Protein AF-A0A077MCC8-F1 (afdb_monomer_lite)

Radius of gyration: 29.25 Å; chains: 1; bounding box: 114×26×57 Å

Sequence (171 aa):
MSSSAPRHNSVSLLLIALIAAALAILALLVPSVRAAMSREAPPVTAVTMRIAPVSAQTPDDCPELTGARLNRATTAVLGTFQFNSAGVANFTAQHWFRGGPADLVRVTSTTPVDLEQALAAAKLDSGQVLLASRSGEVLLCGETAPYSAGQAAKFYSVFEQSGTPSASPSS

pLDDT: mean 80.52, std 15.74, range [40.94, 97.0]

Secondary structure (DSSP, 8-state):
------HHHHHHHHHHHHHHHHHHHHHHHHHHHHHHHTS-PPP--EEEEEPPPGGG--GGG-----HHHHTT-SEEEEEEEEEETTTEEEEEEEEEEES---SEEEEE-SSHHHHHHHHHHTT-SSSEEEEEEETTEE--SSSSEE--HHHHHHHHHHHTGGG--------

Structure (mmCIF, N/CA/C/O backbone):
data_AF-A0A077MCC8-F1
#
_entry.id   AF-A0A077MCC8-F1
#
loop_
_atom_site.group_PDB
_atom_site.id
_atom_site.type_symbol
_atom_site.label_atom_id
_atom_site.label_alt_id
_atom_site.label_comp_id
_atom_site.label_asym_id
_atom_site.label_entity_id
_atom_site.label_seq_id
_atom_site.pdbx_PDB_ins_code
_atom_site.Cartn_x
_atom_site.Cartn_y
_atom_site.Cartn_z
_atom_site.occupancy
_atom_site.B_iso_or_equiv
_atom_site.auth_seq_id
_atom_site.auth_comp_id
_atom_site.auth_asym_id
_atom_site.auth_atom_id
_atom_site.pdbx_PDB_model_num
ATOM 1 N N . MET A 1 1 ? 88.063 6.255 15.898 1.00 45.88 1 MET A N 1
ATOM 2 C CA . MET A 1 1 ? 86.759 6.058 16.569 1.00 45.88 1 MET A CA 1
ATOM 3 C C . MET A 1 1 ? 85.767 7.061 16.010 1.00 45.88 1 MET A C 1
ATOM 5 O O . MET A 1 1 ? 85.952 8.247 16.233 1.00 45.88 1 MET A O 1
ATOM 9 N N . SER A 1 2 ? 84.786 6.591 15.237 1.00 42.19 2 SER A N 1
ATOM 10 C CA . SER A 1 2 ? 83.423 7.143 15.118 1.00 42.19 2 SER A CA 1
ATOM 11 C C . SER A 1 2 ? 82.700 6.329 14.048 1.00 42.19 2 SER A C 1
ATOM 13 O O . SER A 1 2 ? 82.787 6.614 12.858 1.00 42.19 2 SER A O 1
ATOM 15 N N . SER A 1 3 ? 82.067 5.242 14.486 1.00 40.94 3 SER A N 1
ATOM 16 C CA . SER A 1 3 ? 81.183 4.430 13.654 1.00 40.94 3 SER A CA 1
ATOM 17 C C . SER A 1 3 ? 79.851 5.173 13.532 1.00 40.94 3 SER A C 1
ATOM 19 O O . SER A 1 3 ? 79.110 5.270 14.510 1.00 40.94 3 SER A O 1
ATOM 21 N N . SER A 1 4 ? 79.569 5.762 12.367 1.00 48.78 4 SER A N 1
ATOM 22 C CA . SER A 1 4 ? 78.230 6.270 12.053 1.00 48.78 4 SER A CA 1
ATOM 23 C C . SER A 1 4 ? 77.343 5.087 11.683 1.00 48.78 4 SER A C 1
ATOM 25 O O . SER A 1 4 ? 77.470 4.512 10.605 1.00 48.78 4 SER A O 1
ATOM 27 N N . ALA A 1 5 ? 76.466 4.702 12.607 1.00 59.97 5 ALA A N 1
ATOM 28 C CA . ALA A 1 5 ? 75.478 3.651 12.402 1.00 59.97 5 ALA A CA 1
ATOM 29 C C . ALA A 1 5 ? 74.473 4.021 11.283 1.00 59.97 5 ALA A C 1
ATOM 31 O O . ALA A 1 5 ? 74.105 5.194 11.146 1.00 59.97 5 ALA A O 1
ATOM 32 N N . PRO A 1 6 ? 73.967 3.043 10.509 1.00 51.19 6 PRO A N 1
ATOM 33 C CA . PRO A 1 6 ? 73.067 3.292 9.389 1.00 51.19 6 PRO A CA 1
ATOM 34 C C . PRO A 1 6 ? 71.652 3.601 9.905 1.00 51.19 6 PRO A C 1
ATOM 36 O O . PRO A 1 6 ? 70.849 2.700 10.127 1.00 51.19 6 PRO A O 1
ATOM 39 N N . ARG A 1 7 ? 71.312 4.884 10.088 1.00 55.72 7 ARG A N 1
ATOM 40 C CA . ARG A 1 7 ? 69.957 5.322 10.503 1.00 55.72 7 ARG A CA 1
ATOM 41 C C . ARG A 1 7 ? 68.860 5.063 9.455 1.00 55.72 7 ARG A C 1
ATOM 43 O O . ARG A 1 7 ? 67.683 5.124 9.792 1.00 55.72 7 ARG A O 1
ATOM 50 N N . HIS A 1 8 ? 69.221 4.782 8.201 1.00 55.16 8 HIS A N 1
ATOM 51 C CA . HIS A 1 8 ? 68.259 4.635 7.099 1.00 55.16 8 HIS A CA 1
ATOM 52 C C . HIS A 1 8 ? 67.548 3.266 7.083 1.00 55.16 8 HIS A C 1
ATOM 54 O O . HIS A 1 8 ? 66.366 3.181 6.751 1.00 55.16 8 HIS A O 1
ATOM 60 N N . ASN A 1 9 ? 68.230 2.201 7.521 1.00 60.88 9 ASN A N 1
ATOM 61 C CA . ASN A 1 9 ? 67.642 0.856 7.573 1.00 60.88 9 ASN A CA 1
ATOM 62 C C . ASN A 1 9 ? 66.612 0.717 8.696 1.00 60.88 9 ASN A C 1
ATOM 64 O O . ASN A 1 9 ? 65.610 0.028 8.532 1.00 60.88 9 ASN A O 1
ATOM 68 N N . SER A 1 10 ? 66.822 1.399 9.822 1.00 63.34 10 SER A N 1
ATOM 69 C CA . SER A 1 10 ? 65.960 1.293 11.001 1.00 63.34 10 SER A CA 1
ATOM 70 C C . SER A 1 10 ? 64.568 1.880 10.758 1.00 63.34 10 SER A C 1
ATOM 72 O O . SER A 1 10 ? 63.582 1.304 11.203 1.00 63.34 10 SER A O 1
ATOM 74 N N . VAL A 1 11 ? 64.479 2.994 10.021 1.00 69.62 11 VAL A N 1
ATOM 75 C CA . VAL A 1 11 ? 63.202 3.661 9.703 1.00 69.62 11 VAL A CA 1
ATOM 76 C C . VAL A 1 11 ? 62.396 2.858 8.680 1.00 69.62 11 VAL A C 1
ATOM 78 O O . VAL A 1 11 ? 61.194 2.677 8.864 1.00 69.62 11 VAL A O 1
ATOM 81 N N . SER A 1 12 ? 63.052 2.305 7.652 1.00 72.50 12 SER A N 1
ATOM 82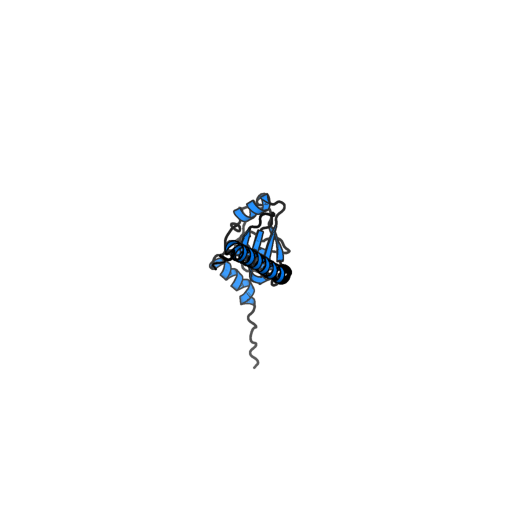 C CA . SER A 1 12 ? 62.393 1.414 6.683 1.00 72.50 12 SER A CA 1
ATOM 83 C C . SER A 1 12 ? 61.891 0.125 7.336 1.00 72.50 12 SER A C 1
ATOM 85 O O . SER A 1 12 ? 60.776 -0.306 7.057 1.00 72.50 12 SER A O 1
ATOM 87 N N . LEU A 1 13 ? 62.662 -0.463 8.257 1.00 74.81 13 LEU A N 1
ATOM 88 C CA . LEU A 1 13 ? 62.236 -1.646 9.012 1.00 74.81 13 LEU A CA 1
ATOM 89 C C . LEU A 1 13 ? 61.035 -1.354 9.925 1.00 74.81 13 LEU A C 1
ATOM 91 O O . LEU A 1 13 ? 60.126 -2.176 10.011 1.00 74.81 13 LEU A O 1
ATOM 95 N N . LEU A 1 14 ? 60.989 -0.175 10.554 1.00 78.69 14 LEU A N 1
ATOM 96 C CA . LEU A 1 14 ? 59.853 0.266 11.372 1.00 78.69 14 LEU A CA 1
ATOM 97 C C . LEU A 1 14 ? 58.579 0.465 10.537 1.00 78.69 14 LEU A C 1
ATOM 99 O O . LEU A 1 14 ? 57.504 0.036 10.949 1.00 78.69 14 LEU A O 1
ATOM 103 N N . LEU A 1 15 ? 58.702 1.061 9.348 1.00 78.56 15 LEU A N 1
ATOM 104 C CA . LEU A 1 15 ? 57.596 1.227 8.398 1.00 78.56 15 LEU A CA 1
ATOM 105 C C . LEU A 1 15 ? 57.060 -0.120 7.903 1.00 78.56 15 LEU A C 1
ATOM 107 O O . LEU A 1 15 ? 55.850 -0.332 7.907 1.00 78.56 15 LEU A O 1
ATOM 111 N N . ILE A 1 16 ? 57.945 -1.051 7.539 1.00 81.88 16 ILE A N 1
ATOM 112 C CA . ILE A 1 16 ? 57.553 -2.403 7.115 1.00 81.88 16 ILE A CA 1
ATOM 113 C C . ILE A 1 16 ? 56.849 -3.142 8.260 1.00 81.88 16 ILE A C 1
ATOM 115 O O . ILE A 1 16 ? 55.807 -3.758 8.038 1.00 81.88 16 ILE A O 1
ATOM 119 N N . ALA A 1 17 ? 57.362 -3.039 9.490 1.00 80.75 17 ALA A N 1
ATOM 120 C CA . ALA A 1 17 ? 56.741 -3.647 10.664 1.00 80.75 17 ALA A CA 1
ATOM 121 C C . ALA A 1 17 ? 55.352 -3.056 10.965 1.00 80.75 17 ALA A C 1
ATOM 123 O O . ALA A 1 17 ? 54.426 -3.803 11.276 1.00 80.75 17 ALA A O 1
ATOM 124 N N . LEU A 1 18 ? 55.177 -1.738 10.818 1.00 81.44 18 LEU A N 1
ATOM 125 C CA . LEU A 1 18 ? 53.883 -1.070 10.985 1.00 81.44 18 LEU A CA 1
ATOM 126 C C . LEU A 1 18 ? 52.872 -1.490 9.915 1.00 81.44 18 LEU A C 1
ATOM 128 O O . LEU A 1 18 ? 51.717 -1.756 10.241 1.00 81.44 18 LEU A O 1
ATOM 132 N N . ILE A 1 19 ? 53.300 -1.601 8.655 1.00 84.00 19 ILE A N 1
ATOM 133 C CA . ILE A 1 19 ? 52.445 -2.073 7.557 1.00 84.00 19 ILE A CA 1
ATOM 134 C C . ILE A 1 19 ? 52.034 -3.530 7.797 1.00 84.00 19 ILE A C 1
ATOM 136 O O . ILE A 1 19 ? 50.857 -3.863 7.678 1.00 84.00 19 ILE A O 1
ATOM 140 N N . ALA A 1 20 ? 52.974 -4.391 8.197 1.00 80.94 20 ALA A N 1
ATOM 141 C CA . ALA A 1 20 ? 52.684 -5.785 8.522 1.00 80.94 20 ALA A CA 1
ATOM 142 C C . ALA A 1 20 ? 51.713 -5.909 9.709 1.00 80.94 20 ALA A C 1
ATOM 144 O O . ALA A 1 20 ? 50.771 -6.698 9.651 1.00 80.94 20 ALA A O 1
ATOM 145 N N . ALA A 1 21 ? 51.888 -5.093 10.752 1.00 82.25 21 ALA A N 1
ATOM 146 C CA . ALA A 1 21 ? 50.980 -5.051 11.894 1.00 82.25 21 ALA A CA 1
ATOM 147 C C . ALA A 1 21 ? 49.576 -4.564 11.498 1.00 82.25 21 ALA A C 1
ATOM 149 O O . ALA A 1 21 ? 48.585 -5.171 11.898 1.00 82.25 21 ALA A O 1
ATOM 150 N N . ALA A 1 22 ? 49.469 -3.524 10.666 1.00 81.81 22 ALA A N 1
ATOM 151 C CA . ALA A 1 22 ? 48.187 -3.029 10.167 1.00 81.81 22 ALA A CA 1
ATOM 152 C C . ALA A 1 22 ? 47.455 -4.080 9.316 1.00 81.81 22 ALA A C 1
ATOM 154 O O . ALA A 1 22 ? 46.251 -4.277 9.482 1.00 81.81 22 ALA A O 1
ATOM 155 N N . LEU A 1 23 ? 48.180 -4.803 8.455 1.00 83.62 23 LEU A N 1
ATOM 156 C CA . LEU A 1 23 ? 47.625 -5.906 7.666 1.00 83.62 23 LEU A CA 1
ATOM 157 C C . LEU A 1 23 ? 47.174 -7.074 8.550 1.00 83.62 23 LEU A C 1
ATOM 159 O O . LEU A 1 23 ? 46.115 -7.646 8.301 1.00 83.62 23 LEU A O 1
ATOM 163 N N . ALA A 1 24 ? 47.926 -7.400 9.604 1.00 82.06 24 ALA A N 1
ATOM 164 C CA . ALA A 1 24 ? 47.543 -8.432 10.564 1.00 82.06 24 ALA A CA 1
ATOM 165 C C . ALA A 1 24 ? 46.270 -8.051 11.338 1.00 82.06 24 ALA A C 1
ATOM 167 O O . ALA A 1 24 ? 45.371 -8.877 11.491 1.00 82.06 24 ALA A O 1
ATOM 168 N N . ILE A 1 25 ? 46.150 -6.791 11.769 1.00 81.06 25 ILE A N 1
ATOM 169 C CA . ILE A 1 25 ? 44.937 -6.274 12.419 1.00 81.06 25 ILE A CA 1
ATOM 170 C C . ILE A 1 25 ? 43.751 -6.317 11.449 1.00 81.06 25 ILE A C 1
ATOM 172 O O . ILE A 1 25 ? 42.670 -6.769 11.821 1.00 81.06 25 ILE A O 1
ATOM 176 N N . LEU A 1 26 ? 43.946 -5.909 10.192 1.00 76.88 26 LE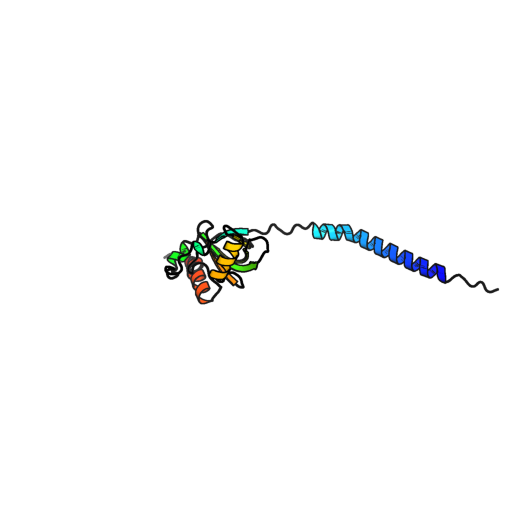U A N 1
ATOM 177 C CA . LEU A 1 26 ? 42.897 -5.968 9.176 1.00 76.88 26 LEU A CA 1
ATOM 178 C C . LEU A 1 26 ? 42.446 -7.414 8.925 1.00 76.88 26 LEU A C 1
ATOM 180 O O . LEU A 1 26 ? 41.247 -7.673 8.886 1.00 76.88 26 LEU A O 1
ATOM 184 N N . ALA A 1 27 ? 43.384 -8.363 8.838 1.00 76.75 27 ALA A N 1
ATOM 185 C CA . ALA A 1 27 ? 43.093 -9.788 8.687 1.00 76.75 27 ALA A CA 1
ATOM 186 C C . ALA A 1 27 ? 42.316 -10.364 9.885 1.00 76.75 27 ALA A C 1
ATOM 188 O O . ALA A 1 27 ? 41.403 -11.166 9.689 1.00 76.75 27 ALA A O 1
ATOM 189 N N . LEU A 1 28 ? 42.614 -9.913 11.109 1.00 78.44 28 LEU A N 1
ATOM 190 C CA . LEU A 1 28 ? 41.865 -10.276 12.320 1.00 78.44 28 LEU A CA 1
ATOM 191 C C . LEU A 1 28 ? 40.444 -9.688 12.342 1.00 78.44 28 LEU A C 1
ATOM 193 O O . LEU A 1 28 ? 39.552 -10.270 12.956 1.00 78.44 28 LEU A O 1
ATOM 197 N N . LEU A 1 29 ? 40.207 -8.571 11.649 1.00 76.00 29 LEU A N 1
ATOM 198 C CA . LEU A 1 29 ? 38.887 -7.944 11.533 1.00 76.00 29 LEU A CA 1
ATOM 199 C C . LEU A 1 29 ? 38.011 -8.565 10.433 1.00 76.00 29 LEU A C 1
ATOM 201 O O . LEU A 1 29 ? 36.787 -8.481 10.527 1.00 76.00 29 LEU A O 1
ATOM 205 N N . VAL A 1 30 ? 38.594 -9.229 9.425 1.00 74.62 30 VAL A N 1
ATOM 206 C CA . VAL A 1 30 ? 37.854 -9.921 8.347 1.00 74.62 30 VAL A CA 1
ATOM 207 C C . VAL A 1 30 ? 36.750 -10.858 8.867 1.00 74.62 30 VAL A C 1
ATOM 209 O O . VAL A 1 30 ? 35.623 -10.736 8.381 1.00 74.62 30 VAL A O 1
ATOM 212 N N . PRO A 1 31 ? 36.992 -11.776 9.828 1.00 72.31 31 PRO A N 1
ATOM 213 C CA . PRO A 1 31 ? 35.938 -12.654 10.336 1.00 72.31 31 PRO A CA 1
ATOM 214 C C . PRO A 1 31 ? 34.826 -11.888 11.061 1.00 72.31 31 PRO A C 1
ATOM 216 O O . PRO A 1 31 ? 33.662 -12.239 10.899 1.00 72.31 31 PRO A O 1
ATOM 219 N N . SER A 1 32 ? 35.147 -10.814 11.788 1.00 68.69 32 SER A N 1
ATOM 220 C CA . SER A 1 32 ? 34.159 -9.970 12.478 1.00 68.69 32 SER A CA 1
ATOM 221 C C . SER A 1 32 ? 33.281 -9.190 11.498 1.00 68.69 32 SER A C 1
ATOM 223 O O . SER A 1 32 ? 32.067 -9.116 11.674 1.00 68.69 32 SER A O 1
ATOM 225 N N . VAL A 1 33 ? 33.875 -8.652 10.430 1.00 68.94 33 VAL A N 1
ATOM 226 C CA . VAL A 1 33 ? 33.150 -7.956 9.358 1.00 68.94 33 VAL A CA 1
ATOM 227 C C . VAL A 1 33 ? 32.284 -8.937 8.567 1.00 68.94 33 VAL A C 1
ATOM 229 O O . VAL A 1 33 ? 31.119 -8.644 8.312 1.00 68.94 33 VAL A O 1
ATOM 232 N N . ARG A 1 34 ? 32.796 -10.135 8.247 1.00 66.38 34 ARG A N 1
ATOM 233 C CA . ARG A 1 34 ? 31.987 -11.205 7.642 1.00 66.38 34 ARG A CA 1
ATOM 234 C C . ARG A 1 34 ? 30.836 -11.619 8.545 1.00 66.38 34 ARG A C 1
ATOM 236 O O . ARG A 1 34 ? 29.721 -11.702 8.064 1.00 66.38 34 ARG A O 1
ATOM 243 N N . ALA A 1 35 ? 31.075 -11.832 9.836 1.00 65.50 35 ALA A N 1
ATOM 244 C CA . 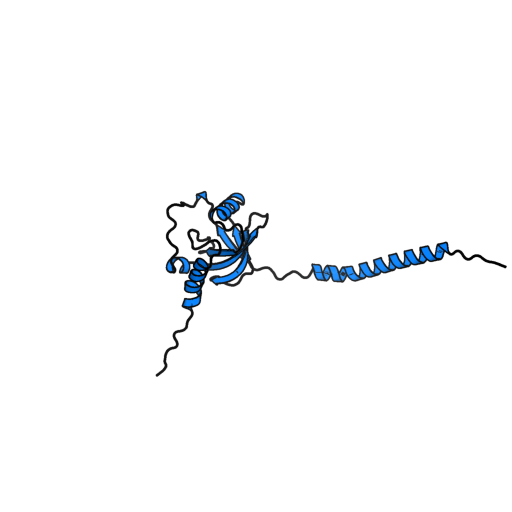ALA A 1 35 ? 30.023 -12.190 10.783 1.00 65.50 35 ALA A CA 1
ATOM 245 C C . ALA A 1 35 ? 28.951 -11.093 10.902 1.00 65.50 35 ALA A C 1
ATOM 247 O O . ALA A 1 35 ? 27.773 -11.409 11.032 1.00 65.50 35 ALA A O 1
ATOM 248 N N . ALA A 1 36 ? 29.335 -9.816 10.813 1.00 58.56 36 ALA A N 1
ATOM 249 C CA . ALA A 1 36 ? 28.395 -8.699 10.767 1.00 58.56 36 ALA A CA 1
ATOM 250 C C . ALA A 1 36 ? 27.602 -8.646 9.447 1.00 58.56 36 ALA A C 1
ATOM 252 O O . ALA A 1 36 ? 26.403 -8.397 9.485 1.00 58.56 36 ALA A O 1
ATOM 253 N N . MET A 1 37 ? 28.232 -8.930 8.302 1.00 60.66 37 MET A N 1
ATOM 254 C CA . MET A 1 37 ? 27.554 -9.034 6.998 1.00 60.66 37 MET A CA 1
ATOM 255 C C . MET A 1 37 ? 26.675 -10.289 6.877 1.00 60.66 37 MET A C 1
ATOM 257 O O . MET A 1 37 ? 25.689 -10.276 6.151 1.00 60.66 37 MET A O 1
ATOM 261 N N . SER A 1 38 ? 27.021 -11.367 7.583 1.00 56.44 38 SER A N 1
ATOM 262 C CA . SER A 1 38 ? 26.273 -12.629 7.635 1.00 56.44 38 SER A CA 1
ATOM 263 C C . SER A 1 38 ? 25.183 -12.644 8.706 1.00 56.44 38 SER A C 1
ATOM 265 O O . SER A 1 38 ? 24.476 -13.643 8.826 1.00 56.44 38 SER A O 1
ATOM 267 N N . ARG A 1 39 ? 25.011 -11.560 9.478 1.00 53.22 39 ARG A N 1
ATOM 268 C CA . ARG A 1 39 ? 23.757 -11.343 10.204 1.00 53.22 39 ARG A CA 1
ATOM 269 C C . ARG A 1 39 ? 22.698 -11.005 9.172 1.00 53.22 39 ARG A C 1
ATOM 271 O O . ARG A 1 39 ? 22.473 -9.843 8.848 1.00 53.22 39 ARG A O 1
ATOM 278 N N . GLU A 1 40 ? 22.089 -12.053 8.643 1.00 48.97 40 GLU A N 1
ATOM 279 C CA . GLU A 1 40 ? 20.870 -11.961 7.865 1.00 48.97 40 GLU A CA 1
ATOM 280 C C . GLU A 1 40 ? 19.869 -11.162 8.702 1.00 48.97 40 GLU A C 1
ATOM 282 O O . GLU A 1 40 ? 19.523 -11.549 9.824 1.00 48.97 40 GLU A O 1
ATOM 287 N N . ALA A 1 41 ? 19.506 -9.971 8.219 1.00 57.84 41 ALA A N 1
ATOM 288 C CA . ALA A 1 41 ? 18.438 -9.208 8.839 1.00 57.84 41 ALA A CA 1
ATOM 289 C C . ALA A 1 41 ? 17.199 -10.118 8.898 1.00 57.84 41 ALA A C 1
ATOM 291 O O . ALA A 1 41 ? 16.998 -10.907 7.968 1.00 57.84 41 ALA A O 1
ATOM 292 N N . PRO A 1 42 ? 16.381 -10.045 9.965 1.00 58.00 42 PRO A N 1
ATOM 293 C CA . PRO A 1 42 ? 15.136 -10.797 10.022 1.00 58.00 42 PRO A CA 1
ATOM 294 C C . PRO A 1 42 ? 14.368 -10.641 8.702 1.00 58.00 42 PRO A C 1
ATOM 296 O O . PRO A 1 42 ? 14.362 -9.535 8.147 1.00 58.00 42 PRO A O 1
ATOM 299 N N . PRO A 1 43 ? 13.757 -11.714 8.168 1.00 65.50 43 PRO A N 1
ATOM 300 C CA . PRO A 1 43 ? 13.042 -11.629 6.906 1.00 65.50 43 PRO A CA 1
ATOM 301 C C . PRO A 1 43 ? 11.946 -10.570 7.029 1.00 65.50 43 PRO A C 1
ATOM 303 O O . PRO A 1 43 ? 11.040 -10.704 7.848 1.00 65.50 43 PRO A O 1
ATOM 306 N N . VAL A 1 44 ? 12.054 -9.508 6.228 1.00 76.31 44 VAL A N 1
ATOM 307 C CA . VAL A 1 44 ? 11.072 -8.422 6.204 1.00 76.31 44 VAL A CA 1
ATOM 308 C C . VAL A 1 44 ? 9.748 -8.997 5.714 1.00 76.31 44 VAL A C 1
ATOM 310 O O . VAL A 1 44 ? 9.639 -9.458 4.573 1.00 76.31 44 VAL A O 1
ATOM 313 N N . THR A 1 45 ? 8.743 -8.994 6.581 1.00 88.94 45 THR A N 1
ATOM 314 C CA . THR A 1 45 ? 7.413 -9.513 6.261 1.00 88.94 45 THR A CA 1
ATOM 315 C C . THR A 1 45 ? 6.680 -8.527 5.355 1.00 88.94 45 THR A C 1
ATOM 317 O O . THR A 1 45 ? 6.759 -7.312 5.544 1.00 88.94 45 THR A O 1
ATOM 320 N N . ALA A 1 46 ? 5.980 -9.023 4.332 1.00 89.75 46 ALA A N 1
ATOM 321 C CA . ALA A 1 46 ? 5.303 -8.162 3.366 1.00 89.75 46 ALA A CA 1
ATOM 322 C C . ALA A 1 46 ? 3.914 -8.682 2.986 1.00 89.75 46 ALA A C 1
ATOM 324 O O . ALA A 1 46 ? 3.757 -9.849 2.626 1.00 89.75 46 ALA A O 1
ATOM 325 N N . VAL A 1 47 ? 2.926 -7.787 2.980 1.00 93.31 47 VAL A N 1
ATOM 326 C CA . VAL A 1 47 ? 1.617 -8.024 2.357 1.00 93.31 47 VAL A CA 1
ATOM 327 C C . VAL A 1 47 ? 1.654 -7.482 0.938 1.00 93.31 47 VAL A C 1
ATOM 329 O O . VAL A 1 47 ? 1.976 -6.316 0.728 1.00 93.31 47 VAL A O 1
ATOM 332 N N . THR A 1 48 ? 1.311 -8.315 -0.041 1.00 93.25 48 THR A N 1
ATOM 333 C CA . THR A 1 48 ? 1.244 -7.880 -1.441 1.00 93.25 48 THR A CA 1
ATOM 334 C C . THR A 1 48 ? -0.184 -7.513 -1.817 1.00 93.25 48 THR A C 1
ATOM 336 O O . THR A 1 48 ? -1.128 -8.231 -1.490 1.00 93.25 48 THR A O 1
ATOM 339 N N . MET A 1 49 ? -0.325 -6.393 -2.513 1.00 94.69 49 MET A N 1
ATOM 340 C CA . MET A 1 49 ? -1.563 -5.899 -3.087 1.00 94.69 49 MET A CA 1
ATOM 341 C C . MET A 1 49 ? -1.357 -5.591 -4.570 1.00 94.69 49 MET A C 1
ATOM 343 O O . MET A 1 49 ? -0.240 -5.319 -5.027 1.00 94.69 49 MET A O 1
ATOM 347 N N . ARG A 1 50 ? -2.448 -5.598 -5.325 1.00 95.00 50 ARG A N 1
ATOM 348 C CA . ARG A 1 50 ? -2.477 -5.224 -6.731 1.00 95.00 50 ARG A CA 1
ATOM 349 C C . ARG A 1 50 ? -3.319 -3.971 -6.910 1.00 95.00 50 ARG A C 1
ATOM 351 O O . ARG A 1 50 ? -4.427 -3.889 -6.393 1.00 95.00 50 ARG A O 1
ATOM 358 N N . ILE A 1 51 ? -2.781 -2.985 -7.612 1.00 93.12 51 ILE A N 1
ATOM 359 C CA . ILE A 1 51 ? -3.521 -1.803 -8.043 1.00 93.12 51 ILE A CA 1
ATOM 360 C C . ILE A 1 51 ? -3.923 -1.981 -9.505 1.00 93.12 51 ILE A C 1
ATOM 362 O O . ILE A 1 51 ? -3.127 -2.429 -10.333 1.00 93.12 51 ILE A O 1
ATOM 366 N N . ALA A 1 52 ? -5.172 -1.656 -9.822 1.00 91.00 52 ALA A N 1
ATOM 367 C CA . ALA A 1 52 ? -5.644 -1.667 -11.197 1.00 91.00 52 ALA A CA 1
ATOM 368 C C . ALA A 1 52 ? -4.992 -0.521 -12.001 1.00 91.00 52 ALA A C 1
ATOM 370 O O . ALA A 1 52 ? -4.789 0.566 -11.448 1.00 91.00 52 ALA A O 1
ATOM 371 N N . PRO A 1 53 ? -4.694 -0.720 -13.299 1.00 87.19 53 PRO A N 1
ATOM 372 C CA . PRO A 1 53 ? -4.203 0.354 -14.159 1.00 87.19 53 PRO A CA 1
ATOM 373 C C . PRO A 1 53 ? -5.223 1.499 -14.242 1.00 87.19 53 PRO A C 1
ATOM 375 O O . PRO A 1 53 ? -6.425 1.288 -14.075 1.00 87.19 53 PRO A O 1
ATOM 378 N N . VAL A 1 54 ? -4.756 2.714 -14.545 1.00 82.69 54 VAL A N 1
ATOM 379 C CA . VAL A 1 54 ? -5.624 3.905 -14.666 1.00 82.69 54 VAL A CA 1
ATOM 380 C C . VAL A 1 54 ? -6.706 3.708 -15.729 1.00 82.69 54 VAL A C 1
ATOM 382 O O . VAL A 1 54 ? -7.845 4.109 -15.531 1.00 82.69 54 VAL A O 1
ATOM 385 N N . SER A 1 55 ? -6.383 3.023 -16.828 1.00 72.31 55 SER A N 1
ATOM 386 C CA . SER A 1 55 ? -7.326 2.709 -17.911 1.00 72.31 55 SER A CA 1
ATOM 387 C C . SER A 1 55 ? -8.493 1.808 -17.491 1.00 72.31 55 SER A C 1
ATOM 389 O O . SER A 1 55 ? -9.505 1.768 -18.184 1.00 72.31 55 SER A O 1
ATOM 391 N N . ALA A 1 56 ? -8.373 1.098 -16.365 1.00 66.75 56 ALA A N 1
ATOM 392 C CA . ALA A 1 56 ? -9.447 0.288 -15.796 1.00 66.75 56 ALA A CA 1
ATOM 393 C C . ALA A 1 56 ? -10.348 1.079 -14.829 1.00 66.75 56 ALA A C 1
ATOM 395 O O . ALA A 1 56 ? -11.293 0.514 -14.281 1.00 66.75 56 ALA A O 1
ATOM 396 N N . GLN A 1 57 ? -10.059 2.363 -14.598 1.00 62.66 57 GLN A N 1
ATOM 397 C CA . GLN A 1 57 ? -10.816 3.228 -13.700 1.00 62.66 57 GLN A CA 1
ATOM 398 C C . GLN A 1 57 ? -11.631 4.235 -14.506 1.00 62.66 57 GLN A C 1
ATOM 400 O O . GLN A 1 57 ? -11.098 4.959 -15.342 1.00 62.66 57 GLN A O 1
ATOM 405 N N . THR A 1 58 ? -12.928 4.311 -14.224 1.00 56.75 58 THR A N 1
ATOM 406 C CA . THR A 1 58 ? -13.813 5.379 -14.698 1.00 56.75 58 THR A CA 1
ATOM 407 C C . THR A 1 58 ? -13.888 6.465 -13.613 1.00 56.75 58 THR A C 1
ATOM 409 O O . THR A 1 58 ? -14.462 6.198 -12.555 1.00 56.75 58 THR A O 1
ATOM 412 N N . PRO A 1 59 ? -13.299 7.663 -13.819 1.00 54.78 59 PRO A N 1
ATOM 413 C CA . PRO A 1 59 ? -13.182 8.702 -12.785 1.00 54.78 59 PRO A CA 1
ATOM 414 C C . PRO A 1 59 ? -14.513 9.269 -12.268 1.00 54.78 59 PRO A C 1
ATOM 416 O O . PRO A 1 59 ? -14.554 9.777 -11.150 1.00 54.78 59 PRO A O 1
ATOM 419 N N . ASP A 1 60 ? -15.586 9.184 -13.059 1.00 55.00 60 ASP A N 1
ATOM 420 C CA . ASP A 1 60 ? -16.847 9.888 -12.785 1.00 55.00 60 ASP A CA 1
ATOM 421 C C . ASP A 1 60 ? -17.760 9.207 -11.748 1.00 55.00 60 ASP A C 1
ATOM 423 O O . ASP A 1 60 ? -18.689 9.837 -11.252 1.00 55.00 60 ASP A O 1
ATOM 427 N N . ASP A 1 61 ? -17.466 7.969 -11.337 1.00 57.81 61 ASP A N 1
ATOM 428 C CA . ASP A 1 61 ? -18.337 7.187 -10.445 1.00 57.81 61 ASP A CA 1
ATOM 429 C C . ASP A 1 61 ? -17.634 6.736 -9.159 1.00 57.81 61 ASP A C 1
ATOM 431 O O . ASP A 1 61 ? -17.906 5.656 -8.635 1.00 57.81 61 ASP A O 1
ATOM 435 N N . CYS A 1 62 ? -16.711 7.535 -8.617 1.00 69.25 62 CYS A N 1
ATOM 436 C CA . CYS A 1 62 ? -16.179 7.258 -7.286 1.00 69.25 62 CYS A CA 1
ATOM 437 C C . CYS A 1 62 ? -17.227 7.646 -6.228 1.00 69.25 62 CYS A C 1
ATOM 439 O O . CYS A 1 62 ? -17.416 8.837 -5.967 1.00 69.25 62 CYS A O 1
ATOM 441 N N . PRO A 1 63 ? -17.902 6.682 -5.570 1.00 71.50 63 PRO A N 1
ATOM 442 C CA . PRO A 1 63 ? -18.893 7.025 -4.563 1.00 71.50 63 PRO A CA 1
ATOM 443 C C . PRO A 1 63 ? -18.188 7.639 -3.349 1.00 71.50 63 PRO A C 1
ATOM 445 O O . PRO A 1 63 ? -16.992 7.415 -3.132 1.00 71.50 63 PRO A O 1
ATOM 448 N N . GLU A 1 64 ? -18.926 8.344 -2.496 1.00 76.88 64 GLU A N 1
ATOM 449 C CA . GLU A 1 64 ? -18.362 8.834 -1.240 1.00 76.88 64 GLU A CA 1
ATOM 450 C C . GLU A 1 64 ? -17.856 7.664 -0.374 1.00 76.88 64 GLU A C 1
ATOM 452 O O . GLU A 1 64 ? -18.434 6.566 -0.342 1.00 76.88 64 GLU A O 1
ATOM 457 N N . LEU A 1 65 ? -16.755 7.889 0.343 1.00 80.44 65 LEU A N 1
ATOM 458 C CA . LEU A 1 65 ? -16.267 6.954 1.343 1.00 80.44 65 LEU A CA 1
ATOM 459 C C . LEU A 1 65 ? -17.191 6.941 2.564 1.00 80.44 65 LEU A C 1
ATOM 461 O O . LEU A 1 65 ? -17.201 7.885 3.360 1.00 80.44 65 LEU A O 1
ATOM 465 N N . THR A 1 66 ? -17.867 5.813 2.768 1.00 84.00 66 THR A N 1
ATOM 466 C CA . THR A 1 66 ? -18.657 5.532 3.971 1.00 84.00 66 THR A CA 1
ATOM 467 C C . THR A 1 66 ? -17.990 4.460 4.830 1.00 84.00 66 THR A C 1
ATOM 469 O O . THR A 1 66 ? -17.227 3.625 4.335 1.00 84.00 66 THR A O 1
ATOM 472 N N . GLY A 1 67 ? -18.318 4.426 6.126 1.00 86.69 67 GLY A N 1
ATOM 473 C CA . GLY A 1 67 ? -17.780 3.407 7.032 1.00 86.69 67 GLY A CA 1
ATOM 474 C C . GLY A 1 67 ? -18.133 1.976 6.612 1.00 86.69 67 GLY A C 1
ATOM 475 O O . GLY A 1 67 ? -17.297 1.082 6.699 1.00 86.69 67 GLY A O 1
ATOM 476 N N . ALA A 1 68 ? -19.330 1.762 6.053 1.00 86.19 68 ALA A N 1
ATOM 477 C CA . ALA A 1 68 ? -19.750 0.460 5.533 1.00 86.19 68 ALA A CA 1
ATOM 478 C C . ALA A 1 68 ? -18.899 -0.007 4.342 1.00 86.19 68 ALA A C 1
ATOM 480 O O . ALA A 1 68 ? -18.624 -1.200 4.218 1.00 86.19 68 ALA A O 1
ATOM 481 N N . ARG A 1 69 ? -18.462 0.915 3.472 1.00 86.81 69 ARG A N 1
ATOM 482 C CA . ARG A 1 69 ? -17.543 0.589 2.374 1.00 86.81 69 ARG A CA 1
ATOM 483 C C . ARG A 1 69 ? -16.177 0.194 2.906 1.00 86.81 69 ARG A C 1
ATOM 485 O O . ARG A 1 69 ? -15.675 -0.867 2.542 1.00 86.81 69 ARG A O 1
ATOM 492 N N . LEU A 1 70 ? -15.639 1.008 3.810 1.00 89.75 70 LEU A N 1
ATOM 493 C CA . LEU A 1 70 ? -14.328 0.781 4.400 1.00 89.75 70 LEU A CA 1
ATOM 494 C C . LEU A 1 70 ? -14.282 -0.528 5.204 1.00 89.75 70 LEU A C 1
ATOM 496 O O . LEU A 1 70 ? -13.320 -1.282 5.102 1.00 89.75 70 LEU A O 1
ATOM 500 N N . ASN A 1 71 ? -15.363 -0.877 5.905 1.00 90.75 71 ASN A N 1
ATOM 501 C CA . ASN A 1 71 ? -15.456 -2.125 6.666 1.00 90.75 71 ASN A CA 1
ATOM 502 C C . ASN A 1 71 ? -15.416 -3.394 5.787 1.00 90.75 71 ASN A C 1
ATOM 504 O O . ASN A 1 71 ? -15.185 -4.486 6.303 1.00 90.75 71 ASN A O 1
ATOM 508 N N . ARG A 1 72 ? -15.614 -3.284 4.464 1.00 89.25 72 ARG A N 1
ATOM 509 C CA . ARG A 1 72 ? -15.450 -4.410 3.524 1.00 89.25 72 ARG A CA 1
ATOM 510 C C . ARG A 1 72 ? -13.996 -4.676 3.145 1.00 89.25 72 ARG A C 1
ATOM 512 O O . ARG A 1 72 ? -13.730 -5.683 2.488 1.00 89.25 72 ARG A O 1
ATOM 519 N N . ALA A 1 73 ? -13.071 -3.798 3.524 1.00 92.94 73 ALA A N 1
ATOM 520 C CA . ALA A 1 73 ? -11.654 -4.043 3.333 1.00 92.94 73 ALA A CA 1
ATOM 521 C C . ALA A 1 73 ? -11.224 -5.265 4.158 1.00 92.94 73 ALA A C 1
ATOM 523 O O . ALA A 1 73 ? -11.552 -5.390 5.343 1.00 92.94 73 ALA A O 1
ATOM 524 N N . THR A 1 74 ? -10.491 -6.176 3.526 1.00 93.38 74 THR A N 1
ATOM 525 C CA . THR A 1 74 ? -9.839 -7.306 4.206 1.00 93.38 74 THR A CA 1
ATOM 526 C C . THR A 1 74 ? -8.491 -6.891 4.782 1.00 93.38 74 THR A C 1
ATOM 528 O O . THR A 1 74 ? -8.000 -7.517 5.717 1.00 93.38 74 THR A O 1
ATOM 531 N N . THR A 1 75 ? -7.919 -5.811 4.252 1.00 94.69 75 THR A N 1
ATOM 532 C CA . THR A 1 75 ? -6.653 -5.241 4.695 1.00 94.69 75 THR A CA 1
ATOM 533 C C . THR A 1 75 ? -6.766 -3.723 4.717 1.00 94.69 75 THR A C 1
ATOM 535 O O . THR A 1 75 ? -7.290 -3.138 3.772 1.00 94.69 75 THR A O 1
ATOM 538 N N . ALA A 1 76 ? -6.291 -3.091 5.786 1.00 95.38 76 ALA A N 1
ATOM 539 C CA . ALA A 1 76 ? -6.290 -1.641 5.942 1.00 95.38 76 ALA A CA 1
ATOM 540 C C . ALA A 1 76 ? -5.077 -1.214 6.773 1.00 95.38 76 ALA A C 1
ATOM 542 O O . ALA A 1 76 ? -4.841 -1.757 7.855 1.00 95.38 76 ALA A O 1
ATOM 543 N N . VAL A 1 77 ? -4.302 -0.259 6.264 1.00 96.50 77 VAL A N 1
ATOM 544 C CA . VAL A 1 77 ? -2.984 0.085 6.809 1.00 96.50 77 VAL A CA 1
ATOM 545 C C . VAL A 1 77 ? -2.624 1.539 6.519 1.00 96.50 77 VAL A C 1
ATOM 547 O O . VAL A 1 77 ? -2.830 2.041 5.415 1.00 96.50 77 VAL A O 1
ATOM 550 N N . LEU A 1 78 ? -2.074 2.213 7.524 1.00 96.38 78 LEU A N 1
ATOM 551 C CA . LEU A 1 78 ? -1.335 3.461 7.364 1.00 96.38 78 LEU A CA 1
ATOM 552 C C . LEU A 1 78 ? 0.119 3.108 7.064 1.00 96.38 78 LEU A C 1
ATOM 554 O O . LEU A 1 78 ? 0.746 2.365 7.824 1.00 96.38 78 LEU A O 1
ATOM 558 N N . GLY A 1 79 ? 0.664 3.657 5.985 1.00 96.00 79 GLY A N 1
ATOM 559 C CA . GLY A 1 79 ? 2.057 3.441 5.620 1.00 96.00 79 GLY A CA 1
ATOM 560 C C . GLY A 1 79 ? 2.718 4.668 5.012 1.00 96.00 79 GLY A C 1
ATOM 561 O O . GLY A 1 79 ? 2.063 5.662 4.709 1.00 96.00 79 GLY A O 1
ATOM 562 N N . THR A 1 80 ? 4.032 4.591 4.823 1.00 96.69 80 THR A N 1
ATOM 563 C CA . THR A 1 80 ? 4.812 5.602 4.096 1.00 96.69 80 THR A CA 1
ATOM 564 C C . THR A 1 80 ? 5.387 5.009 2.831 1.00 96.69 80 THR A C 1
ATOM 566 O O . THR A 1 80 ? 6.032 3.962 2.883 1.00 96.69 80 THR A O 1
ATOM 569 N N . PHE A 1 81 ? 5.179 5.701 1.716 1.00 94.94 81 PHE A N 1
ATOM 570 C CA . PHE A 1 81 ? 5.703 5.318 0.418 1.00 94.94 81 PHE A CA 1
ATOM 571 C C . PHE A 1 81 ? 7.233 5.284 0.402 1.00 94.94 81 PHE A C 1
ATOM 573 O O . PHE A 1 81 ? 7.910 6.213 0.848 1.00 94.94 81 PHE A O 1
ATOM 580 N N . GLN A 1 82 ? 7.762 4.205 -0.161 1.00 89.00 82 GLN A N 1
ATOM 581 C CA . GLN A 1 82 ? 9.159 4.002 -0.499 1.00 89.00 82 GLN A CA 1
ATOM 582 C C . GLN A 1 82 ? 9.217 3.422 -1.912 1.00 89.00 82 GLN A C 1
ATOM 584 O O . GLN A 1 82 ? 8.850 2.268 -2.150 1.00 89.00 82 GLN A O 1
ATOM 589 N N . PHE A 1 83 ? 9.678 4.213 -2.877 1.00 72.25 83 PHE A N 1
ATOM 590 C CA . PHE A 1 83 ? 9.810 3.700 -4.234 1.00 72.25 83 PHE A CA 1
ATOM 591 C C . PHE A 1 83 ? 10.974 2.713 -4.330 1.00 72.25 83 PHE A C 1
ATOM 593 O O . PHE A 1 83 ? 12.054 2.961 -3.790 1.00 72.25 83 PHE A O 1
ATOM 600 N N . ASN A 1 84 ? 10.771 1.615 -5.058 1.00 65.69 84 ASN A N 1
ATOM 601 C CA . ASN A 1 84 ? 11.866 0.768 -5.508 1.00 65.69 84 ASN A CA 1
ATOM 602 C C . ASN A 1 84 ? 11.877 0.705 -7.041 1.00 65.69 84 ASN A C 1
ATOM 604 O O . ASN A 1 84 ? 10.843 0.778 -7.697 1.00 65.69 84 ASN A O 1
ATOM 608 N N . SER A 1 85 ? 13.069 0.570 -7.614 1.00 63.38 85 SER A N 1
ATOM 609 C CA . SER A 1 85 ? 13.306 0.614 -9.060 1.00 63.38 85 SER A CA 1
ATOM 610 C C . SER A 1 85 ? 12.880 -0.652 -9.821 1.00 63.38 85 SER A C 1
ATOM 612 O O . SER A 1 85 ? 13.180 -0.772 -11.005 1.00 63.38 85 SER A O 1
ATOM 614 N N . ALA A 1 86 ? 12.204 -1.608 -9.177 1.00 76.44 86 ALA A N 1
ATOM 615 C CA . ALA A 1 86 ? 11.907 -2.928 -9.741 1.00 76.44 86 ALA A CA 1
ATOM 616 C C . ALA A 1 86 ? 10.435 -3.109 -10.162 1.00 76.44 86 ALA A C 1
ATOM 618 O O . ALA A 1 86 ? 9.983 -4.239 -10.336 1.00 76.44 86 ALA A O 1
ATOM 619 N N . GLY A 1 87 ? 9.668 -2.023 -10.306 1.00 84.00 87 GLY A N 1
ATOM 620 C CA . GLY A 1 87 ? 8.243 -2.111 -10.650 1.00 84.00 87 GLY A CA 1
ATOM 621 C C . GLY A 1 87 ? 7.373 -2.618 -9.496 1.00 84.00 87 GLY A C 1
ATOM 622 O O . GLY A 1 87 ? 6.342 -3.248 -9.723 1.00 84.00 87 GLY A O 1
ATOM 623 N N . VAL A 1 88 ? 7.796 -2.354 -8.257 1.00 91.38 88 VAL A N 1
ATOM 624 C CA . VAL A 1 88 ? 7.036 -2.629 -7.035 1.00 91.38 88 VAL A CA 1
ATOM 625 C C . VAL A 1 88 ? 7.066 -1.373 -6.168 1.00 91.38 88 VAL A C 1
ATOM 627 O O . VAL A 1 88 ? 8.128 -0.847 -5.858 1.00 91.38 88 VAL A O 1
ATOM 630 N N . ALA A 1 89 ? 5.915 -0.892 -5.717 1.00 93.69 89 ALA A N 1
ATOM 631 C CA . ALA A 1 89 ? 5.880 0.181 -4.732 1.00 93.69 89 ALA A CA 1
ATOM 632 C C . ALA A 1 89 ? 5.882 -0.427 -3.335 1.00 93.69 89 ALA A C 1
ATOM 634 O O . ALA A 1 89 ? 4.986 -1.196 -2.987 1.00 93.69 89 ALA A O 1
ATOM 635 N N . ASN A 1 90 ? 6.899 -0.103 -2.541 1.00 94.19 90 ASN A N 1
ATOM 636 C CA . ASN A 1 90 ? 6.937 -0.503 -1.145 1.00 94.19 90 ASN A CA 1
ATOM 637 C C . ASN A 1 90 ? 6.302 0.594 -0.297 1.00 94.19 90 ASN A C 1
ATOM 639 O O . ASN A 1 90 ? 6.489 1.781 -0.542 1.00 94.19 90 ASN A O 1
ATOM 643 N N . PHE A 1 91 ? 5.605 0.193 0.752 1.00 94.44 91 PHE A N 1
ATOM 644 C CA . PHE A 1 91 ? 5.152 1.094 1.792 1.00 94.44 91 PHE A CA 1
ATOM 645 C C . PHE A 1 91 ? 5.551 0.496 3.126 1.00 94.44 91 PHE A C 1
ATOM 647 O O . PHE A 1 91 ? 5.192 -0.642 3.422 1.00 94.44 91 PHE A O 1
ATOM 654 N N . THR A 1 92 ? 6.292 1.243 3.936 1.00 94.56 92 THR A N 1
ATOM 655 C CA . THR A 1 92 ? 6.555 0.822 5.312 1.00 94.56 92 THR A CA 1
ATOM 656 C C . THR A 1 92 ? 5.273 0.948 6.101 1.00 94.56 92 THR A C 1
ATOM 658 O O . THR A 1 92 ? 4.711 2.043 6.179 1.00 94.56 92 THR A O 1
ATOM 661 N N . ALA A 1 93 ? 4.807 -0.163 6.662 1.00 95.19 93 ALA A N 1
ATOM 662 C CA . ALA A 1 93 ? 3.619 -0.162 7.491 1.00 95.19 93 ALA A CA 1
ATOM 663 C C . ALA A 1 93 ? 3.927 0.557 8.808 1.00 95.19 93 ALA A C 1
ATOM 665 O O . ALA A 1 93 ? 4.877 0.224 9.511 1.00 95.19 93 ALA A O 1
ATOM 666 N N . GLN A 1 94 ? 3.126 1.566 9.127 1.00 94.62 94 GLN A N 1
ATOM 667 C CA . GLN A 1 94 ? 3.214 2.303 10.386 1.00 94.62 94 GLN A CA 1
ATOM 668 C C . GLN A 1 94 ? 2.153 1.826 11.367 1.00 94.62 94 GLN A C 1
ATOM 670 O O . GLN A 1 94 ? 2.409 1.747 12.564 1.00 94.62 94 GLN A O 1
ATOM 675 N N . HIS A 1 95 ? 0.960 1.517 10.856 1.00 94.62 95 HIS A N 1
ATOM 676 C CA . HIS A 1 95 ? -0.159 1.084 11.677 1.00 94.62 95 HIS A CA 1
ATOM 677 C C . HIS A 1 95 ? -1.120 0.197 10.890 1.00 94.62 95 HIS A C 1
ATOM 679 O O . HIS A 1 95 ? -1.613 0.590 9.831 1.00 94.62 95 HIS A O 1
ATOM 685 N N . TRP A 1 96 ? -1.406 -0.989 11.421 1.00 94.88 96 TRP A N 1
ATOM 686 C CA . TRP A 1 96 ? -2.349 -1.936 10.833 1.00 94.88 96 TRP A CA 1
ATOM 687 C C . TRP A 1 96 ? -3.719 -1.790 11.482 1.00 94.88 96 TRP A C 1
ATOM 689 O O . TRP A 1 96 ? -3.882 -2.071 12.663 1.00 94.88 96 TRP A O 1
ATOM 699 N N . PHE A 1 97 ? -4.718 -1.435 10.681 1.00 93.19 97 PHE A N 1
ATOM 700 C CA . PHE A 1 97 ? -6.116 -1.436 11.107 1.00 93.19 97 PHE A CA 1
ATOM 701 C C . PHE A 1 97 ? -6.766 -2.812 10.902 1.00 93.19 97 PHE A C 1
ATOM 703 O O . PHE A 1 97 ? -7.646 -3.216 11.659 1.00 93.19 97 PHE A O 1
ATOM 710 N N . ARG A 1 98 ? -6.350 -3.548 9.858 1.00 93.06 98 ARG A N 1
ATOM 711 C CA . ARG A 1 98 ? -6.821 -4.908 9.549 1.00 93.06 98 ARG A CA 1
ATOM 712 C C . ARG A 1 98 ? -5.845 -5.638 8.624 1.00 93.06 98 ARG A C 1
ATOM 714 O O . ARG A 1 98 ? -5.226 -5.006 7.774 1.00 93.06 98 ARG A O 1
ATOM 721 N N . GLY A 1 99 ? -5.780 -6.968 8.722 1.00 86.75 99 GLY A N 1
ATOM 722 C CA . GLY A 1 99 ? -5.024 -7.822 7.790 1.00 86.75 99 GLY A CA 1
ATOM 723 C C . GLY A 1 99 ? -3.712 -8.390 8.341 1.00 86.75 99 GLY A C 1
ATOM 724 O O . GLY A 1 99 ? -3.038 -9.116 7.619 1.00 86.75 99 GLY A O 1
ATOM 725 N N . GLY A 1 100 ? -3.408 -8.128 9.619 1.00 75.25 100 GLY A N 1
ATOM 726 C CA . GLY A 1 100 ? -2.262 -8.692 10.341 1.00 75.25 100 GLY A CA 1
ATOM 727 C C . GLY A 1 100 ? -0.961 -7.912 10.123 1.00 75.25 100 GLY A C 1
ATOM 728 O O . GLY A 1 100 ? -0.816 -7.252 9.095 1.00 75.25 100 GLY A O 1
ATOM 729 N N . PRO A 1 101 ? -0.025 -7.939 11.091 1.00 82.69 101 PRO A N 1
ATOM 730 C CA . PRO A 1 101 ? 1.162 -7.112 11.000 1.00 82.69 101 PRO A CA 1
ATOM 731 C C . PRO A 1 101 ? 2.159 -7.706 10.005 1.00 82.69 101 PRO A C 1
ATOM 733 O O . PRO A 1 101 ? 2.636 -8.827 10.173 1.00 82.69 101 PRO A O 1
ATOM 736 N N . ALA A 1 102 ? 2.483 -6.919 8.987 1.00 90.56 102 ALA A N 1
ATOM 737 C CA . ALA A 1 102 ? 3.684 -7.068 8.182 1.00 90.56 102 ALA A CA 1
ATOM 738 C C . ALA A 1 102 ? 4.492 -5.764 8.219 1.00 90.56 102 ALA A C 1
ATOM 740 O O . ALA A 1 102 ? 3.935 -4.690 8.446 1.00 90.56 102 ALA A O 1
ATOM 741 N N . ASP A 1 103 ? 5.793 -5.844 7.977 1.00 91.81 103 ASP A N 1
ATOM 742 C CA . ASP A 1 103 ? 6.682 -4.676 7.971 1.00 91.81 103 ASP A CA 1
ATOM 743 C C . ASP A 1 103 ? 6.444 -3.791 6.737 1.00 91.81 103 ASP A C 1
ATOM 745 O O . ASP A 1 103 ? 6.572 -2.564 6.784 1.00 91.81 103 ASP A O 1
ATOM 749 N N . LEU A 1 104 ? 6.082 -4.422 5.616 1.00 92.19 104 LEU A N 1
ATOM 750 C CA . LEU A 1 104 ? 5.862 -3.769 4.333 1.00 92.19 104 LEU A CA 1
ATOM 751 C C . LEU A 1 104 ? 4.493 -4.092 3.736 1.00 92.19 104 LEU A C 1
ATOM 753 O O . LEU A 1 104 ? 3.955 -5.193 3.858 1.00 92.19 104 LEU A O 1
ATOM 757 N N . VAL A 1 105 ? 4.001 -3.144 2.952 1.00 94.19 105 VAL A N 1
ATOM 758 C CA . VAL A 1 105 ? 2.991 -3.370 1.924 1.00 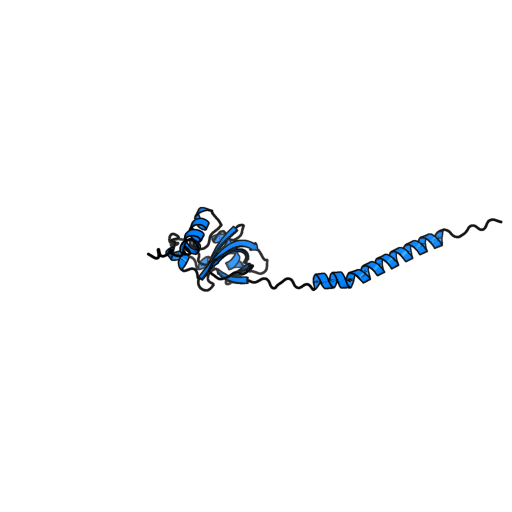94.19 105 VAL A CA 1
ATOM 759 C C . VAL A 1 105 ? 3.674 -3.231 0.572 1.00 94.19 105 VAL A C 1
ATOM 761 O O . VAL A 1 105 ? 4.364 -2.248 0.319 1.00 94.19 105 VAL A O 1
ATOM 764 N N . ARG A 1 106 ? 3.499 -4.216 -0.303 1.00 94.06 106 ARG A N 1
ATOM 765 C CA . ARG A 1 106 ? 4.001 -4.205 -1.677 1.00 94.06 106 ARG A CA 1
ATOM 766 C C . ARG A 1 106 ? 2.833 -4.018 -2.619 1.00 94.06 106 ARG A C 1
ATOM 768 O O . ARG A 1 106 ? 1.984 -4.896 -2.699 1.00 94.06 106 ARG A O 1
ATOM 775 N N . VAL A 1 107 ? 2.791 -2.909 -3.340 1.00 94.25 107 VAL A N 1
ATOM 776 C CA . VAL A 1 107 ? 1.784 -2.669 -4.374 1.00 94.25 107 VAL A CA 1
ATOM 777 C C . VAL A 1 107 ? 2.405 -2.935 -5.737 1.00 94.25 107 VAL A C 1
ATOM 779 O O . VAL A 1 107 ? 3.482 -2.436 -6.061 1.00 94.25 107 VAL A O 1
ATOM 782 N N . THR A 1 108 ? 1.716 -3.747 -6.526 1.00 94.56 108 THR A N 1
ATOM 783 C CA . THR A 1 108 ? 2.107 -4.137 -7.884 1.00 94.56 108 THR A CA 1
ATOM 784 C C . THR A 1 108 ? 0.985 -3.822 -8.863 1.00 94.56 108 THR A C 1
ATOM 786 O O . THR A 1 108 ? -0.161 -3.648 -8.458 1.00 94.56 108 THR A O 1
ATOM 789 N N . SER A 1 109 ? 1.300 -3.747 -10.151 1.00 93.19 109 SER A N 1
ATOM 790 C CA . SER A 1 109 ? 0.304 -3.642 -11.223 1.00 93.19 109 SER A CA 1
ATOM 791 C C . SER A 1 109 ? 0.635 -4.642 -12.331 1.00 93.19 109 SER A C 1
ATOM 793 O O . SER A 1 109 ? 1.553 -5.452 -12.195 1.00 93.19 109 SER A O 1
ATOM 795 N N . THR A 1 110 ? -0.122 -4.611 -13.426 1.00 92.00 110 THR A N 1
ATOM 796 C CA . THR A 1 110 ? 0.110 -5.458 -14.604 1.00 92.00 110 THR A CA 1
ATOM 797 C C . THR A 1 110 ? 1.485 -5.200 -15.223 1.00 92.00 110 THR A C 1
ATOM 799 O O . THR A 1 110 ? 2.171 -6.148 -15.598 1.00 92.00 110 THR A O 1
ATOM 802 N N . THR A 1 111 ? 1.905 -3.935 -15.292 1.00 91.69 111 THR A N 1
ATOM 803 C CA . THR A 1 111 ? 3.240 -3.524 -15.743 1.00 91.69 111 THR A CA 1
ATOM 804 C C . THR A 1 111 ? 3.822 -2.448 -14.815 1.00 91.69 111 THR A C 1
ATOM 806 O O . THR A 1 111 ? 3.064 -1.787 -14.099 1.00 91.69 111 THR A O 1
ATOM 809 N N . PRO A 1 112 ? 5.152 -2.223 -14.815 1.00 91.12 112 PRO A N 1
ATOM 810 C CA . PRO A 1 112 ? 5.756 -1.119 -14.064 1.00 91.12 112 PRO A CA 1
ATOM 811 C C . PRO A 1 112 ? 5.202 0.257 -14.463 1.00 91.12 112 PRO A C 1
ATOM 813 O O . PRO A 1 112 ? 4.949 1.086 -13.597 1.00 91.12 112 PRO A O 1
ATOM 816 N N . VAL A 1 113 ? 4.933 0.470 -15.756 1.00 91.12 113 VAL A N 1
ATOM 817 C CA . VAL A 1 113 ? 4.346 1.723 -16.261 1.00 91.12 113 VAL A CA 1
ATOM 818 C C . VAL A 1 113 ? 2.919 1.908 -15.739 1.00 91.12 113 VAL A C 1
ATOM 820 O O . VAL A 1 113 ? 2.573 2.992 -15.274 1.00 91.12 113 VAL A O 1
ATOM 823 N N . ASP A 1 114 ? 2.104 0.848 -15.746 1.00 92.19 114 ASP A N 1
ATOM 824 C CA . ASP A 1 114 ? 0.750 0.896 -15.179 1.00 92.19 114 ASP A CA 1
ATOM 825 C C . ASP A 1 114 ? 0.771 1.193 -13.677 1.00 92.19 114 ASP A C 1
ATOM 827 O O . ASP A 1 114 ? -0.116 1.878 -13.169 1.00 92.19 114 ASP A O 1
ATOM 831 N N . LEU A 1 115 ? 1.765 0.661 -12.957 1.00 92.38 115 LEU A N 1
ATOM 832 C CA . LEU A 1 115 ? 1.944 0.911 -11.531 1.00 92.38 115 LEU A CA 1
ATOM 833 C C . LEU A 1 115 ? 2.259 2.386 -11.275 1.00 92.38 115 LEU A C 1
ATOM 835 O O . LEU A 1 115 ? 1.582 3.012 -10.465 1.00 92.38 115 LEU A O 1
ATOM 839 N N . GLU A 1 116 ? 3.252 2.943 -11.967 1.00 91.06 116 GLU A N 1
ATOM 840 C CA . GLU A 1 116 ? 3.636 4.353 -11.832 1.00 91.06 116 GLU A CA 1
ATOM 841 C C . GLU A 1 116 ? 2.459 5.284 -12.136 1.00 91.06 116 GLU A C 1
ATOM 843 O O . GLU A 1 116 ? 2.147 6.172 -11.343 1.00 91.06 116 GLU A O 1
ATOM 848 N N . GLN A 1 117 ? 1.745 5.034 -13.236 1.00 91.06 117 GLN A N 1
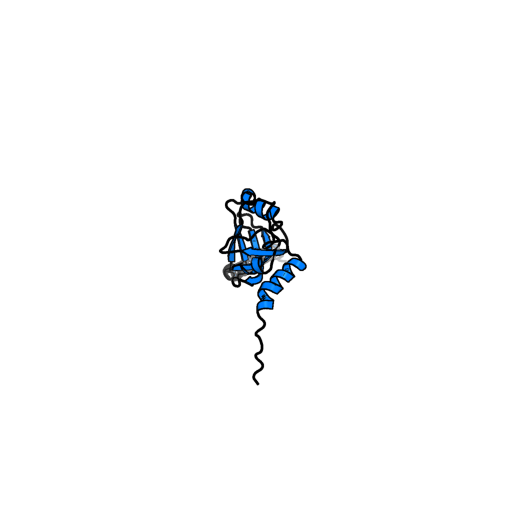ATOM 849 C CA . GLN A 1 117 ? 0.572 5.820 -13.613 1.00 91.06 117 GLN A CA 1
ATOM 850 C C . GLN A 1 117 ? -0.554 5.711 -12.580 1.00 91.06 117 GLN A C 1
ATOM 852 O O . GLN A 1 117 ? -1.155 6.725 -12.226 1.00 91.06 117 GLN A O 1
ATOM 857 N N . ALA A 1 118 ? -0.839 4.507 -12.072 1.00 91.38 118 ALA A N 1
ATOM 858 C CA . ALA A 1 118 ? -1.896 4.298 -11.084 1.00 91.38 118 ALA A CA 1
ATOM 859 C C . ALA A 1 118 ? -1.572 4.952 -9.734 1.00 91.38 118 ALA A C 1
ATOM 861 O O . ALA A 1 118 ? -2.449 5.566 -9.124 1.00 91.38 118 ALA A O 1
ATOM 862 N N . LEU A 1 119 ? -0.317 4.872 -9.282 1.00 92.19 119 LEU A N 1
ATOM 863 C CA . LEU A 1 119 ? 0.134 5.529 -8.055 1.00 92.19 119 LEU A CA 1
ATOM 864 C C . LEU A 1 119 ? 0.077 7.049 -8.182 1.00 92.19 119 LEU A C 1
ATOM 866 O O . LEU A 1 119 ? -0.454 7.698 -7.283 1.00 92.19 119 LEU A O 1
ATOM 870 N N . ALA A 1 120 ? 0.554 7.607 -9.296 1.00 91.12 120 ALA A N 1
ATOM 871 C CA . ALA A 1 120 ? 0.500 9.043 -9.553 1.00 91.12 120 ALA A CA 1
ATOM 872 C C . ALA A 1 120 ? -0.951 9.551 -9.623 1.00 91.12 120 ALA A C 1
ATOM 874 O O . ALA A 1 120 ? -1.296 10.546 -8.985 1.00 91.12 120 ALA A O 1
ATOM 875 N N . ALA A 1 121 ? -1.836 8.835 -10.328 1.00 89.06 121 ALA A N 1
ATOM 876 C CA . ALA A 1 121 ? -3.255 9.185 -10.425 1.00 89.06 121 ALA A CA 1
ATOM 877 C C . ALA A 1 121 ? -3.954 9.177 -9.054 1.00 89.06 121 ALA A C 1
ATOM 879 O O . ALA A 1 121 ? -4.754 10.065 -8.756 1.00 89.06 121 ALA A O 1
ATOM 880 N N . ALA A 1 122 ? -3.615 8.213 -8.194 1.00 88.94 122 ALA A N 1
ATOM 881 C CA . ALA A 1 122 ? -4.141 8.106 -6.836 1.00 88.94 122 ALA A CA 1
ATOM 882 C C . ALA A 1 122 ? -3.379 8.962 -5.799 1.00 88.94 122 ALA A C 1
ATOM 884 O O . ALA A 1 122 ? -3.769 8.984 -4.630 1.00 88.94 122 ALA A O 1
ATOM 885 N N . LYS A 1 123 ? -2.319 9.675 -6.212 1.00 91.19 123 LYS A N 1
ATOM 886 C CA . LYS A 1 123 ? -1.412 10.462 -5.352 1.00 91.19 123 LYS A CA 1
ATOM 887 C C . LYS A 1 123 ? -0.752 9.637 -4.234 1.00 91.19 123 LYS A C 1
ATOM 889 O O . LYS A 1 123 ? -0.589 10.105 -3.112 1.00 91.19 123 LYS A O 1
ATOM 894 N N . LEU A 1 124 ? -0.404 8.384 -4.523 1.00 92.50 124 LEU A N 1
ATOM 895 C CA . LEU A 1 124 ? 0.210 7.431 -3.582 1.00 92.50 124 LEU A CA 1
ATOM 896 C C . LEU A 1 124 ? 1.728 7.296 -3.766 1.00 92.50 124 LEU A C 1
ATOM 898 O O . LEU A 1 124 ? 2.355 6.414 -3.187 1.00 92.50 124 LEU A O 1
ATOM 902 N N . ASP A 1 125 ? 2.305 8.142 -4.605 1.00 91.69 125 ASP A N 1
ATOM 903 C CA . ASP A 1 125 ? 3.702 8.167 -5.029 1.00 91.69 125 ASP A CA 1
ATOM 904 C C . ASP A 1 125 ? 4.605 8.995 -4.099 1.00 91.69 125 ASP A C 1
ATOM 906 O O . ASP A 1 125 ? 5.763 9.268 -4.417 1.00 91.69 125 ASP A O 1
ATOM 910 N N . SER A 1 126 ? 4.099 9.418 -2.937 1.00 93.00 126 SER A N 1
ATOM 911 C CA . SER A 1 126 ? 4.887 10.139 -1.939 1.00 93.00 126 SER A CA 1
ATOM 912 C C . SER A 1 126 ? 4.260 10.103 -0.544 1.00 93.00 126 SER A C 1
ATOM 914 O O . SER A 1 126 ? 3.057 9.917 -0.374 1.00 93.00 126 SER A O 1
ATOM 916 N N . GLY A 1 127 ? 5.097 10.320 0.475 1.00 94.94 127 GLY A N 1
ATOM 917 C CA . GLY A 1 127 ? 4.648 10.609 1.837 1.00 94.94 127 GLY A CA 1
ATOM 918 C C . GLY A 1 127 ? 3.867 9.483 2.519 1.00 94.94 127 GLY A C 1
ATOM 919 O O . GLY A 1 127 ? 4.076 8.297 2.261 1.00 94.94 127 GLY A O 1
ATOM 920 N N . GLN A 1 128 ? 3.013 9.870 3.470 1.00 97.00 128 GLN A N 1
ATOM 921 C CA . GLN A 1 128 ? 2.117 8.954 4.175 1.00 97.00 128 GLN A CA 1
ATOM 922 C C . GLN A 1 128 ? 0.838 8.723 3.373 1.00 97.00 128 GLN A C 1
ATOM 924 O O . GLN A 1 128 ? 0.260 9.654 2.812 1.00 97.00 128 GLN A O 1
ATOM 929 N N . VAL A 1 129 ? 0.362 7.484 3.389 1.00 96.12 129 VAL A N 1
ATOM 930 C CA . VAL A 1 129 ? -0.837 7.038 2.684 1.00 96.12 129 VAL A CA 1
ATOM 931 C C . VAL A 1 129 ? -1.663 6.113 3.569 1.00 96.12 129 VAL A C 1
ATOM 933 O O . VAL A 1 129 ? -1.138 5.389 4.417 1.00 96.12 129 VAL A O 1
ATOM 936 N N . LEU A 1 130 ? -2.967 6.113 3.338 1.00 95.88 130 LEU A N 1
ATOM 937 C CA . LEU A 1 130 ? -3.883 5.102 3.843 1.00 95.88 130 LEU A CA 1
ATOM 938 C C . LEU A 1 130 ? -4.179 4.149 2.693 1.00 95.88 130 LEU A C 1
ATOM 940 O O . LEU A 1 130 ? -4.673 4.583 1.654 1.00 95.88 130 LEU A O 1
ATOM 944 N N . LEU A 1 131 ? -3.858 2.873 2.875 1.00 95.50 131 LEU A N 1
ATOM 945 C CA . LEU A 1 131 ? -4.097 1.815 1.901 1.00 95.50 131 LEU A CA 1
ATOM 946 C C . LEU A 1 131 ? -5.190 0.891 2.429 1.00 95.50 131 LEU A C 1
ATOM 948 O O . LEU A 1 131 ? -5.127 0.432 3.574 1.00 95.50 131 LEU A O 1
ATOM 952 N N . ALA A 1 132 ? -6.153 0.565 1.577 1.00 95.50 132 ALA A N 1
ATOM 953 C CA . ALA A 1 132 ? -7.129 -0.477 1.840 1.00 95.50 132 ALA A CA 1
ATOM 954 C C . ALA A 1 132 ? -7.226 -1.417 0.643 1.00 95.50 132 ALA A C 1
ATOM 956 O O . ALA A 1 132 ? -7.188 -0.991 -0.511 1.00 95.50 132 ALA A O 1
ATOM 957 N N . SER A 1 133 ? -7.388 -2.707 0.913 1.00 94.94 133 SER A N 1
ATOM 958 C CA . SER A 1 133 ? -7.587 -3.710 -0.126 1.00 94.94 133 SER A CA 1
ATOM 959 C C . SER A 1 133 ? -8.687 -4.695 0.243 1.00 94.94 133 SER A C 1
ATOM 961 O O . SER A 1 133 ? -9.038 -4.889 1.415 1.00 94.94 133 SER A O 1
ATOM 963 N N . ARG A 1 134 ? -9.246 -5.329 -0.786 1.00 93.31 134 ARG A N 1
ATOM 964 C CA . ARG A 1 134 ? -10.167 -6.454 -0.657 1.00 93.31 134 ARG A CA 1
ATOM 965 C C . ARG A 1 134 ? -9.633 -7.612 -1.476 1.00 93.31 134 ARG A C 1
ATOM 967 O O . ARG A 1 134 ? -9.512 -7.502 -2.691 1.00 93.31 134 ARG A O 1
ATOM 974 N N . SER A 1 135 ? -9.325 -8.714 -0.801 1.00 90.31 135 SER A N 1
ATOM 975 C CA . SER A 1 135 ? -8.768 -9.917 -1.432 1.00 90.31 135 SER A CA 1
ATOM 976 C C . SER A 1 135 ? -7.478 -9.644 -2.217 1.00 90.31 135 SER A C 1
ATOM 978 O O . SER A 1 135 ? -7.250 -10.241 -3.262 1.00 90.31 135 SER A O 1
ATOM 980 N N . GLY A 1 136 ? -6.645 -8.722 -1.722 1.00 91.88 136 GLY A N 1
ATOM 981 C CA . GLY A 1 136 ? -5.390 -8.332 -2.368 1.00 91.88 136 GLY A CA 1
ATOM 982 C C . GLY A 1 136 ? -5.524 -7.218 -3.409 1.00 91.88 136 GLY A C 1
ATOM 983 O O . GLY A 1 136 ? -4.513 -6.632 -3.770 1.00 91.88 136 GLY A O 1
ATOM 984 N N . GLU A 1 137 ? -6.729 -6.843 -3.833 1.00 93.81 137 GLU A N 1
ATOM 985 C CA . GLU A 1 137 ? -6.929 -5.740 -4.782 1.00 93.81 137 GLU A CA 1
ATOM 986 C C . GLU A 1 137 ? -7.111 -4.411 -4.043 1.00 93.81 137 GLU A C 1
ATOM 988 O O . GLU A 1 137 ? -7.964 -4.300 -3.154 1.00 93.81 137 GLU A O 1
ATOM 993 N N . VAL A 1 138 ? -6.310 -3.405 -4.395 1.00 93.44 138 VAL A N 1
ATOM 994 C CA . VAL A 1 138 ? -6.373 -2.053 -3.826 1.00 93.44 138 VAL A CA 1
ATOM 995 C C . VAL A 1 138 ? -7.741 -1.447 -4.125 1.00 93.44 138 VAL A C 1
ATOM 997 O O . VAL A 1 138 ? -8.181 -1.373 -5.272 1.00 93.44 138 VAL A O 1
ATOM 1000 N N . LEU A 1 139 ? -8.415 -0.995 -3.072 1.00 90.88 139 LEU A N 1
ATOM 1001 C CA . LEU A 1 139 ? -9.687 -0.297 -3.163 1.00 90.88 139 LEU A CA 1
ATOM 1002 C C . LEU A 1 139 ? -9.414 1.180 -3.430 1.00 90.88 139 LEU A C 1
ATOM 1004 O O . LEU A 1 139 ? -8.970 1.913 -2.546 1.00 90.88 139 LEU A O 1
ATOM 1008 N N . LEU A 1 140 ? -9.659 1.596 -4.665 1.00 83.00 140 LEU A N 1
ATOM 1009 C CA . LEU A 1 140 ? -9.578 2.988 -5.098 1.00 83.00 140 LEU A CA 1
ATOM 1010 C C . LEU A 1 140 ? -10.927 3.687 -4.866 1.00 83.00 140 LEU A C 1
ATOM 1012 O O . LEU A 1 140 ? -11.900 3.026 -4.513 1.00 83.00 140 LEU A O 1
ATOM 1016 N N . CYS A 1 141 ? -10.986 5.009 -5.054 1.00 78.62 141 CYS A N 1
ATOM 1017 C CA . CYS A 1 141 ? -12.150 5.858 -4.735 1.00 78.62 141 CYS A CA 1
ATOM 1018 C C . CYS A 1 141 ? -12.372 6.156 -3.240 1.00 78.62 141 CYS A C 1
ATOM 1020 O O . CYS A 1 141 ? -13.503 6.158 -2.751 1.00 78.62 141 CYS A O 1
ATOM 1022 N N . GLY A 1 142 ? -11.293 6.488 -2.529 1.00 75.00 142 GLY A N 1
ATOM 1023 C CA . GLY A 1 142 ? -11.357 7.033 -1.173 1.00 75.00 142 GLY A CA 1
ATOM 1024 C C . GLY A 1 142 ? -11.072 6.018 -0.075 1.00 75.00 142 GLY A C 1
ATOM 1025 O O . GLY A 1 142 ? -10.645 6.423 0.996 1.00 75.00 142 GLY A O 1
ATOM 1026 N N . GLU A 1 143 ? -11.214 4.713 -0.303 1.00 88.50 143 GLU A N 1
ATOM 1027 C CA . GLU A 1 143 ? -10.697 3.695 0.621 1.00 88.50 143 GLU A CA 1
ATOM 1028 C C . GLU A 1 143 ? -9.164 3.660 0.626 1.00 88.50 143 GLU A C 1
ATOM 1030 O O . GLU A 1 143 ? -8.570 3.263 1.617 1.00 88.50 143 GLU A O 1
ATOM 1035 N N . THR A 1 144 ? -8.525 4.121 -0.446 1.00 91.94 144 THR A N 1
ATOM 1036 C CA . THR A 1 144 ? -7.083 4.353 -0.521 1.00 91.94 144 THR A CA 1
ATOM 1037 C C . THR A 1 144 ? -6.836 5.801 -0.922 1.00 91.94 144 THR A C 1
ATOM 1039 O O . THR A 1 144 ? -7.450 6.286 -1.875 1.00 91.94 144 THR A O 1
ATOM 1042 N N . ALA A 1 145 ? -5.977 6.504 -0.184 1.00 91.69 145 ALA A N 1
ATOM 1043 C CA . ALA A 1 145 ? -5.734 7.930 -0.382 1.00 91.69 145 ALA A CA 1
ATOM 1044 C C . ALA A 1 145 ? -4.419 8.393 0.275 1.00 91.69 145 ALA A C 1
ATOM 1046 O O . ALA A 1 145 ? -3.926 7.734 1.199 1.00 91.69 145 ALA A O 1
ATOM 1047 N N . PRO A 1 146 ? -3.892 9.569 -0.115 1.00 93.69 146 PRO A N 1
ATOM 1048 C CA . PRO A 1 146 ? -2.908 10.281 0.691 1.00 93.69 146 PRO A CA 1
ATOM 1049 C C . PRO A 1 146 ? -3.398 10.460 2.126 1.00 93.69 146 PRO A C 1
ATOM 1051 O O . PRO A 1 146 ? -4.597 10.625 2.383 1.00 93.69 146 PRO A O 1
ATOM 1054 N N . TYR A 1 147 ? -2.465 10.475 3.071 1.00 94.56 147 TYR A N 1
ATOM 1055 C CA . TYR A 1 147 ? -2.802 10.745 4.456 1.00 94.56 147 TYR A CA 1
ATOM 1056 C C . TYR A 1 147 ? -3.433 12.134 4.609 1.00 94.56 147 TYR A C 1
ATOM 1058 O O . TYR A 1 147 ? -2.914 13.149 4.148 1.00 94.56 147 TYR A O 1
ATOM 1066 N N . SER A 1 148 ? -4.544 12.175 5.336 1.00 93.19 148 SER A N 1
ATOM 1067 C CA . SER A 1 148 ? -5.091 13.393 5.921 1.00 93.19 148 SER A CA 1
ATOM 1068 C C . SER A 1 148 ? -5.746 13.049 7.254 1.00 93.19 148 SER A C 1
ATOM 1070 O O . SER A 1 148 ? -6.230 11.931 7.444 1.00 93.19 148 SER A O 1
ATOM 1072 N N . ALA A 1 149 ? -5.800 14.014 8.173 1.00 93.12 149 ALA A N 1
ATOM 1073 C CA . ALA A 1 149 ? -6.368 13.788 9.502 1.00 93.12 149 ALA A CA 1
ATOM 1074 C C . ALA A 1 149 ? -7.838 13.329 9.444 1.00 93.12 149 ALA A C 1
ATOM 1076 O O . ALA A 1 149 ? -8.222 12.394 10.142 1.00 93.12 149 ALA A O 1
ATOM 1077 N N . GLY A 1 150 ? -8.654 13.933 8.569 1.00 90.25 150 GLY A N 1
ATOM 1078 C CA . GLY A 1 150 ? -10.065 13.560 8.415 1.00 90.25 150 GLY A CA 1
ATOM 1079 C C . GLY A 1 150 ? -10.257 12.148 7.856 1.00 90.25 150 GLY A C 1
ATOM 1080 O O . GLY A 1 150 ? -11.138 11.416 8.300 1.00 90.25 150 GLY A O 1
ATOM 1081 N N . GLN A 1 151 ? -9.403 11.738 6.919 1.00 88.69 151 GLN A N 1
ATOM 1082 C CA . GLN A 1 151 ? -9.429 10.398 6.343 1.00 88.69 151 GLN A CA 1
ATOM 1083 C C . GLN A 1 151 ? -8.963 9.339 7.353 1.00 88.69 151 GLN A C 1
ATOM 1085 O O . GLN A 1 151 ? -9.617 8.312 7.519 1.00 88.69 151 GLN A O 1
ATOM 1090 N N . ALA A 1 152 ? -7.878 9.614 8.080 1.00 92.06 152 ALA A N 1
ATOM 1091 C CA . ALA A 1 152 ? -7.383 8.738 9.137 1.00 92.06 152 ALA A CA 1
ATOM 1092 C C . ALA A 1 152 ? -8.433 8.554 10.240 1.00 92.06 152 ALA A C 1
ATOM 1094 O O . ALA A 1 152 ? -8.691 7.429 10.659 1.00 92.06 152 ALA A O 1
ATOM 1095 N N . ALA A 1 153 ? -9.118 9.629 10.647 1.00 92.00 153 ALA A N 1
ATOM 1096 C CA . ALA A 1 153 ? -10.191 9.558 11.637 1.00 92.00 153 ALA A CA 1
ATOM 1097 C C . ALA A 1 153 ? -11.313 8.582 11.231 1.00 92.00 153 ALA A C 1
ATOM 1099 O O . ALA A 1 153 ? -11.833 7.871 12.089 1.00 92.00 153 ALA A O 1
ATOM 1100 N N . LYS A 1 154 ? -11.649 8.488 9.934 1.00 90.81 154 LYS A N 1
ATOM 1101 C CA . LYS A 1 154 ? -12.615 7.497 9.421 1.00 90.81 154 LYS A CA 1
ATOM 1102 C C . LYS A 1 154 ? -12.102 6.058 9.549 1.00 90.81 154 LYS A C 1
ATOM 1104 O O . LYS A 1 154 ? -12.882 5.161 9.847 1.00 90.81 154 LYS A O 1
ATOM 1109 N N . PHE A 1 155 ? -10.807 5.820 9.341 1.00 92.69 155 PHE A N 1
ATOM 1110 C CA . PHE A 1 155 ? -10.207 4.498 9.549 1.00 92.69 155 PHE A CA 1
ATOM 1111 C C . PHE A 1 155 ? -10.259 4.091 11.022 1.00 92.69 155 PHE A C 1
ATOM 1113 O O . PHE A 1 155 ? -10.741 3.004 11.338 1.00 92.69 155 PHE A O 1
ATOM 1120 N N . TYR A 1 156 ? -9.840 4.984 11.921 1.00 92.75 156 TYR A N 1
ATOM 1121 C CA . TYR A 1 156 ? -9.900 4.754 13.365 1.00 92.75 156 TYR A CA 1
ATOM 1122 C C . TYR A 1 156 ? -11.334 4.502 13.853 1.00 92.75 156 TYR A C 1
ATOM 1124 O O . TYR A 1 156 ? -11.570 3.573 14.628 1.00 92.75 156 TYR A O 1
ATOM 1132 N N . SER A 1 157 ? -12.316 5.271 13.373 1.00 91.38 157 SER A N 1
ATOM 1133 C CA . SER A 1 157 ? -13.712 5.072 13.775 1.00 91.38 157 SER A CA 1
ATOM 1134 C C . SER A 1 157 ? -14.293 3.746 13.287 1.00 91.38 157 SER A C 1
ATOM 1136 O O . SER A 1 157 ? -15.032 3.096 14.018 1.00 91.38 157 SER A O 1
ATOM 1138 N N . VAL A 1 158 ? -13.935 3.298 12.083 1.00 91.88 158 VAL A N 1
ATOM 1139 C CA . VAL A 1 158 ? -14.446 2.037 11.531 1.00 91.88 158 VAL A CA 1
ATOM 1140 C 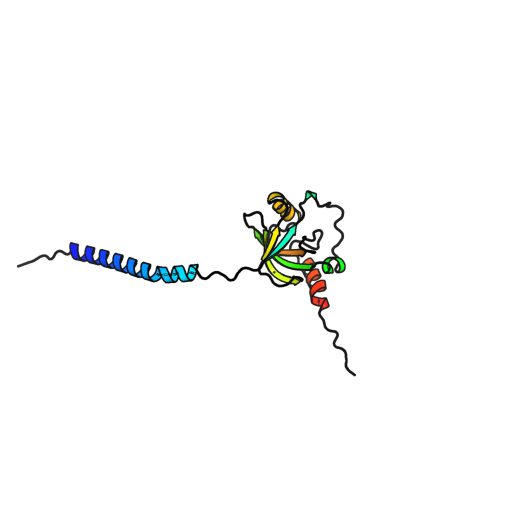C . VAL A 1 158 ? -13.774 0.824 12.168 1.00 91.88 158 VAL A C 1
ATOM 1142 O O . VAL A 1 158 ? -14.456 -0.131 12.544 1.00 91.88 158 VAL A O 1
ATOM 1145 N N . PHE A 1 159 ? -12.447 0.830 12.278 1.00 90.75 159 PHE A N 1
ATOM 1146 C CA . PHE A 1 159 ? -11.700 -0.375 12.636 1.00 90.75 159 PHE A CA 1
ATOM 1147 C C . PHE A 1 159 ? -11.426 -0.518 14.132 1.00 90.75 159 PHE A C 1
ATOM 1149 O O . PHE A 1 159 ? -11.339 -1.647 14.605 1.00 90.75 159 PHE A O 1
ATOM 1156 N N . GLU A 1 160 ? -11.336 0.581 14.884 1.00 86.38 160 GLU A N 1
ATOM 1157 C CA . GLU A 1 160 ? -10.907 0.528 16.289 1.00 86.38 160 GLU A CA 1
ATOM 1158 C C . GLU A 1 160 ? -12.017 0.882 17.277 1.00 86.38 160 GLU A C 1
ATOM 1160 O O . GLU A 1 160 ? -12.121 0.259 18.331 1.00 86.38 160 GLU A O 1
ATOM 1165 N N . GLN A 1 161 ? -12.917 1.807 16.934 1.00 71.00 161 GLN A N 1
ATOM 1166 C CA . GLN A 1 161 ? -14.051 2.139 17.814 1.00 71.00 161 GLN A CA 1
ATOM 1167 C C . GLN A 1 161 ? -15.135 1.047 17.839 1.00 71.00 161 GLN A C 1
ATOM 1169 O O . GLN A 1 161 ? -15.957 1.012 18.752 1.00 71.00 161 GLN A O 1
ATOM 1174 N N . SER A 1 162 ? -15.091 0.100 16.899 1.00 55.59 162 SER A N 1
ATOM 1175 C CA . SER A 1 162 ? -15.914 -1.119 16.908 1.00 55.59 162 SER A CA 1
ATOM 1176 C C . SER A 1 162 ? -15.516 -2.117 18.014 1.00 55.59 162 SER A C 1
ATOM 1178 O O . SER A 1 162 ? -16.170 -3.145 18.170 1.00 55.59 162 SER A O 1
ATOM 1180 N N . GLY A 1 163 ? -14.433 -1.845 18.754 1.00 47.91 163 GLY A N 1
ATOM 1181 C CA . GLY A 1 163 ? -13.818 -2.755 19.722 1.00 47.91 163 GLY A CA 1
ATOM 1182 C C . GLY A 1 163 ? -14.162 -2.523 21.194 1.00 47.91 163 GLY A C 1
ATOM 1183 O O . GLY A 1 163 ? -13.592 -3.216 22.030 1.00 47.91 163 GLY A O 1
ATOM 1184 N N . THR A 1 164 ? -15.053 -1.594 21.559 1.00 43.34 164 THR A N 1
ATOM 1185 C CA . THR A 1 164 ? -15.441 -1.437 22.973 1.00 43.34 164 THR A CA 1
ATOM 1186 C C . THR A 1 164 ? -16.310 -2.629 23.398 1.00 43.34 164 THR A C 1
ATOM 1188 O O . THR A 1 164 ? -17.437 -2.746 22.908 1.00 43.34 164 THR A O 1
ATOM 1191 N N . PRO A 1 165 ? -15.860 -3.522 24.304 1.00 44.97 165 PRO A N 1
ATOM 1192 C CA . PRO A 1 165 ? -16.757 -4.517 24.863 1.00 44.97 165 PRO A CA 1
ATOM 1193 C C . PRO A 1 165 ? -17.828 -3.774 25.663 1.00 44.97 165 PRO A C 1
ATOM 1195 O O . PRO A 1 165 ? -17.513 -2.976 26.547 1.00 44.97 165 PRO A O 1
ATOM 1198 N N . SER A 1 166 ? -19.100 -4.025 25.343 1.00 42.19 166 SER A N 1
ATOM 1199 C CA . SER A 1 166 ? -20.205 -3.677 26.235 1.00 42.19 166 SER A CA 1
ATOM 1200 C C . SER A 1 166 ? -19.928 -4.324 27.587 1.00 42.19 166 SER A C 1
ATOM 1202 O O . SER A 1 166 ? -20.064 -5.539 27.737 1.00 42.19 166 SER A O 1
ATOM 1204 N N . ALA A 1 167 ? -19.514 -3.522 28.566 1.00 46.38 167 ALA A N 1
ATOM 1205 C CA . ALA A 1 167 ? -19.561 -3.920 29.958 1.00 46.38 167 ALA A CA 1
ATOM 1206 C C . ALA A 1 167 ? -21.029 -4.227 30.269 1.00 46.38 167 ALA A C 1
ATOM 1208 O O . ALA A 1 167 ? -21.860 -3.324 30.346 1.00 46.38 167 ALA A O 1
ATOM 1209 N N . SER A 1 168 ? -21.363 -5.513 30.358 1.00 42.59 168 SER A N 1
ATOM 1210 C CA . SER A 1 168 ? -22.663 -5.940 30.861 1.00 42.59 168 SER A CA 1
ATOM 1211 C C . SER A 1 168 ? -22.729 -5.536 32.335 1.00 42.59 168 SER A C 1
ATOM 1213 O O . SER A 1 168 ? -21.858 -5.964 33.095 1.00 42.59 168 SER A O 1
ATOM 1215 N N . PRO A 1 169 ? -23.703 -4.720 32.773 1.00 50.59 169 PRO A N 1
ATOM 1216 C CA . PRO A 1 169 ? -23.916 -4.508 34.192 1.00 50.59 169 PRO A CA 1
ATOM 1217 C C . PRO A 1 169 ? -24.547 -5.785 34.754 1.00 50.59 169 PRO A C 1
ATOM 1219 O O . PRO A 1 169 ? -25.735 -6.041 34.571 1.00 50.59 169 PRO A O 1
ATOM 1222 N N . SER A 1 170 ? -23.742 -6.625 35.400 1.00 52.09 170 SER A N 1
ATOM 1223 C CA . SER A 1 170 ? -24.258 -7.689 36.258 1.00 52.09 170 SER A CA 1
ATOM 1224 C C . SER A 1 170 ? -24.955 -7.039 37.452 1.00 52.09 170 SER A C 1
ATOM 1226 O O . SER A 1 170 ? -24.315 -6.339 38.239 1.00 52.09 170 SER A O 1
ATOM 1228 N N . SER A 1 171 ? -26.275 -7.225 37.497 1.00 56.56 171 SER A N 1
ATOM 1229 C CA . SER A 1 171 ? -27.140 -6.945 38.648 1.00 56.56 171 SER A CA 1
ATOM 1230 C C . SER A 1 171 ? -27.004 -8.040 39.699 1.00 56.56 171 SER A C 1
ATOM 1232 O O . SER A 1 171 ? -26.707 -9.188 39.294 1.00 56.56 171 SER A O 1
#

Foldseek 3Di:
DDDDDDPPVVVVVVVVVVVVVVVVVVVVCVVVVVVVVPPPDPPQFEDEAEEEFPVVDDVPPLDDDDLVVLLQFQWKFKWWWDDDPPQWIWTQTPDTLHDDDGRIYIYHYPGSVSSVRRCVVQVVRGTIKIWTHHPRYTDDRLSIHHDDPVSVVSSCVNRPVVPDPPPDPDD

Organism: NCBI:txid1193518